Protein AF-I0BT49-F1 (afdb_monomer_lite)

Secondary structure (DSSP, 8-state):
--HHHHHHHHHHHHHHHHHHHHHHHHHHHHHHHHHSHHHHHHHHHHHHHHHHHTT---GGGHHHHHHHHHHHHT-HHHHHHHHHHH-HHHHHHHHHHHH-TT-TTHHHHHHHHHHHHHHHT-S-------

Structure (mmCIF, N/CA/C/O backbone):
data_AF-I0BT49-F1
#
_entry.id   AF-I0BT49-F1
#
loop_
_atom_site.group_PDB
_atom_site.id
_atom_site.type_symbol
_atom_site.label_atom_id
_atom_site.label_alt_id
_atom_site.label_comp_id
_atom_site.label_asym_id
_atom_site.label_entity_id
_atom_site.label_seq_id
_atom_site.pdbx_PDB_ins_code
_atom_site.Cartn_x
_atom_site.Cartn_y
_atom_site.Cartn_z
_atom_site.occupancy
_atom_site.B_iso_or_equiv
_atom_site.auth_seq_id
_atom_site.auth_comp_id
_atom_site.auth_asym_id
_atom_site.auth_atom_id
_atom_site.pdbx_PDB_model_num
ATOM 1 N N . MET A 1 1 ? 44.567 -10.907 -39.007 1.00 53.06 1 MET A N 1
ATOM 2 C CA . MET A 1 1 ? 44.268 -10.505 -37.610 1.00 53.06 1 MET A CA 1
ATOM 3 C C . MET A 1 1 ? 43.058 -9.552 -37.462 1.00 53.06 1 MET A C 1
ATOM 5 O O . MET A 1 1 ? 42.935 -8.910 -36.430 1.00 53.06 1 MET A O 1
ATOM 9 N N . GLY A 1 2 ? 42.136 -9.459 -38.443 1.00 55.41 2 GLY A N 1
ATOM 10 C CA . GLY A 1 2 ? 41.005 -8.502 -38.412 1.00 55.41 2 GLY A CA 1
ATOM 11 C C . GLY A 1 2 ? 39.625 -9.082 -38.057 1.00 55.41 2 GLY A C 1
ATOM 12 O O . GLY A 1 2 ? 38.788 -8.370 -37.518 1.00 55.41 2 GLY A O 1
ATOM 13 N N . LYS A 1 3 ? 39.385 -10.383 -38.287 1.00 54.19 3 LYS A N 1
ATOM 14 C CA . LYS A 1 3 ? 38.062 -11.008 -38.068 1.00 54.19 3 LYS A CA 1
ATOM 15 C C . LYS A 1 3 ? 37.671 -11.130 -36.583 1.00 54.19 3 LYS A C 1
ATOM 17 O O . LYS A 1 3 ? 36.494 -11.038 -36.260 1.00 54.19 3 LYS A O 1
ATOM 22 N N . SER A 1 4 ? 38.650 -11.252 -35.679 1.00 58.84 4 SER A N 1
ATOM 23 C CA . SER A 1 4 ? 38.398 -11.416 -34.235 1.00 58.84 4 SER A CA 1
ATOM 24 C C . SER A 1 4 ? 37.885 -10.139 -33.555 1.00 58.84 4 SER A C 1
ATOM 26 O O . SER A 1 4 ? 37.034 -10.224 -32.678 1.00 58.84 4 SER A O 1
ATOM 28 N N . LYS A 1 5 ? 38.344 -8.949 -33.984 1.00 58.97 5 LYS A N 1
ATOM 29 C CA . LYS A 1 5 ? 37.844 -7.662 -33.458 1.00 58.97 5 LYS A CA 1
ATOM 30 C C . LYS A 1 5 ? 36.409 -7.373 -33.909 1.00 58.97 5 LYS A C 1
ATOM 32 O O . LYS A 1 5 ? 35.633 -6.807 -33.150 1.00 58.97 5 LYS A O 1
ATOM 37 N N . VAL A 1 6 ? 36.053 -7.790 -35.127 1.00 61.59 6 VAL A N 1
ATOM 38 C CA . VAL A 1 6 ? 34.723 -7.553 -35.711 1.00 61.59 6 VAL A CA 1
ATOM 39 C C . VAL A 1 6 ? 33.644 -8.398 -35.029 1.00 61.59 6 VAL A C 1
ATOM 41 O O . VAL A 1 6 ? 32.554 -7.886 -34.795 1.00 61.59 6 VAL A O 1
ATOM 44 N N . ASN A 1 7 ? 33.934 -9.652 -34.668 1.00 62.50 7 ASN A N 1
ATOM 45 C CA . ASN A 1 7 ? 32.984 -10.484 -33.917 1.00 62.50 7 ASN A CA 1
ATOM 46 C C . ASN A 1 7 ? 32.767 -9.939 -32.498 1.00 62.50 7 ASN A C 1
ATOM 48 O O . ASN A 1 7 ? 31.628 -9.713 -32.113 1.00 62.50 7 ASN A O 1
ATOM 52 N N . PHE A 1 8 ? 33.844 -9.566 -31.797 1.00 60.78 8 PHE A N 1
ATOM 53 C CA . PHE A 1 8 ? 33.749 -8.973 -30.458 1.00 60.78 8 PHE A CA 1
ATOM 54 C C . PHE A 1 8 ? 32.938 -7.660 -30.441 1.00 60.78 8 PHE A C 1
ATOM 56 O O . PHE A 1 8 ? 32.146 -7.422 -29.530 1.00 60.78 8 PHE A O 1
ATOM 63 N N . MET A 1 9 ? 33.080 -6.815 -31.475 1.00 63.72 9 MET A N 1
ATOM 64 C CA . MET A 1 9 ? 32.256 -5.607 -31.651 1.00 63.72 9 MET A CA 1
ATOM 65 C C . MET A 1 9 ? 30.773 -5.924 -31.879 1.00 63.72 9 MET A C 1
ATOM 67 O O . MET A 1 9 ? 29.919 -5.223 -31.342 1.00 63.72 9 MET A O 1
ATOM 71 N N . LYS A 1 10 ? 30.457 -6.965 -32.659 1.00 71.88 10 LYS A N 1
ATOM 72 C CA . LYS A 1 10 ? 29.071 -7.390 -32.910 1.00 71.88 10 LYS A CA 1
ATOM 73 C C . LYS A 1 10 ? 28.426 -7.968 -31.653 1.00 71.88 10 LYS A C 1
ATOM 75 O O . LYS A 1 10 ? 27.303 -7.591 -31.337 1.00 71.88 10 LYS A O 1
ATOM 80 N N . ASP A 1 11 ? 29.155 -8.788 -30.902 1.00 78.12 11 ASP A N 1
ATOM 81 C CA . ASP A 1 11 ? 28.682 -9.346 -29.632 1.00 78.12 11 ASP A CA 1
ATOM 82 C C . ASP A 1 11 ? 28.423 -8.231 -28.607 1.00 78.12 11 ASP A C 1
ATOM 84 O O . ASP A 1 11 ? 27.375 -8.199 -27.966 1.00 78.12 11 ASP A O 1
ATOM 88 N N . SER A 1 12 ? 29.320 -7.241 -28.530 1.00 78.00 12 SER A N 1
ATOM 89 C CA . SER A 1 12 ? 29.145 -6.060 -27.669 1.00 78.00 12 SER A CA 1
ATOM 90 C C . SER A 1 12 ? 27.906 -5.240 -28.047 1.00 78.00 12 SER A C 1
ATOM 92 O O . SER A 1 12 ? 27.184 -4.780 -27.168 1.00 78.00 12 SER A O 1
ATOM 94 N N . LEU A 1 13 ? 27.631 -5.075 -29.346 1.00 86.44 13 LEU A N 1
ATOM 95 C CA . LEU A 1 13 ? 26.439 -4.380 -29.847 1.00 86.44 13 LEU A CA 1
ATOM 96 C C . LEU A 1 13 ? 25.144 -5.122 -29.500 1.00 86.44 13 LEU A C 1
ATOM 98 O O . LEU A 1 13 ? 24.162 -4.480 -29.135 1.00 86.44 13 LEU A O 1
ATOM 102 N N . ILE A 1 14 ? 25.143 -6.456 -29.576 1.00 89.62 14 ILE A N 1
ATOM 103 C CA . ILE A 1 14 ? 23.988 -7.285 -29.204 1.00 89.62 14 ILE A CA 1
ATOM 104 C C . ILE A 1 14 ? 23.706 -7.158 -27.705 1.00 89.62 14 ILE A C 1
ATOM 106 O O . ILE A 1 14 ? 22.561 -6.934 -27.315 1.00 89.62 14 ILE A O 1
ATOM 110 N N . TRP A 1 15 ? 24.741 -7.223 -26.864 1.00 90.75 15 TRP A N 1
ATOM 111 C CA . TRP A 1 15 ? 24.593 -7.020 -25.422 1.00 90.75 15 TRP A CA 1
ATOM 112 C C . TRP A 1 15 ? 24.148 -5.601 -25.070 1.00 90.75 15 TRP A C 1
ATOM 114 O O . TRP A 1 15 ? 23.300 -5.429 -24.195 1.00 90.75 15 TRP A O 1
ATOM 124 N N . LEU A 1 16 ? 24.656 -4.588 -25.776 1.00 90.88 16 LEU A N 1
ATOM 125 C CA . LEU A 1 16 ? 24.233 -3.201 -25.594 1.00 90.88 16 LEU A CA 1
ATOM 126 C C . LEU A 1 16 ? 22.759 -3.010 -25.981 1.00 90.88 16 LEU A C 1
ATOM 128 O O . LEU A 1 16 ? 22.000 -2.387 -25.241 1.00 90.88 16 LEU A O 1
ATOM 132 N N . ALA A 1 17 ? 22.335 -3.585 -27.109 1.00 89.06 17 ALA A N 1
ATOM 133 C CA . ALA A 1 17 ? 20.944 -3.560 -27.545 1.00 89.06 17 ALA A CA 1
ATOM 134 C C . ALA A 1 17 ? 20.031 -4.299 -26.554 1.00 89.06 17 ALA A C 1
ATOM 136 O O . ALA A 1 17 ? 18.969 -3.793 -26.200 1.00 89.06 17 ALA A O 1
ATOM 137 N N . PHE A 1 18 ? 20.463 -5.454 -26.043 1.00 93.12 18 PHE A N 1
ATOM 138 C CA . PHE A 1 18 ? 19.728 -6.200 -25.025 1.00 93.12 18 PHE A CA 1
ATOM 139 C C . PHE A 1 18 ? 19.593 -5.406 -23.718 1.00 93.12 18 PHE A C 1
ATOM 141 O O . PHE A 1 18 ? 18.495 -5.290 -23.177 1.00 93.12 18 PHE A O 1
ATOM 148 N N . ALA A 1 19 ? 20.677 -4.785 -23.244 1.00 92.00 19 ALA A N 1
ATOM 149 C CA . ALA A 1 19 ? 20.645 -3.918 -22.069 1.00 92.00 19 ALA A CA 1
ATOM 150 C C . ALA A 1 19 ? 19.693 -2.727 -22.266 1.00 92.00 19 ALA A C 1
ATOM 152 O O . ALA A 1 19 ? 18.921 -2.400 -21.362 1.00 92.00 19 ALA A O 1
ATOM 153 N N . ALA A 1 20 ? 19.689 -2.121 -23.457 1.00 92.44 20 ALA A N 1
ATOM 154 C CA . ALA A 1 20 ? 18.763 -1.048 -23.800 1.00 92.44 20 ALA A CA 1
ATOM 155 C C . ALA A 1 20 ? 17.299 -1.523 -23.773 1.00 92.44 20 ALA A C 1
ATOM 157 O O . ALA A 1 20 ? 16.450 -0.846 -23.194 1.00 92.44 20 ALA A O 1
ATOM 158 N N . VAL A 1 21 ? 16.998 -2.706 -24.319 1.00 94.00 21 VAL A N 1
ATOM 159 C CA . VAL A 1 21 ? 15.650 -3.299 -24.265 1.00 94.00 21 VAL A CA 1
ATOM 160 C C . VAL A 1 21 ? 15.225 -3.569 -22.821 1.00 94.00 21 VAL A C 1
ATOM 162 O O . VAL A 1 21 ? 14.125 -3.181 -22.430 1.00 94.00 21 VAL A O 1
ATOM 165 N N . CYS A 1 22 ? 16.095 -4.158 -22.000 1.00 93.56 22 CYS A N 1
ATOM 166 C CA . CYS A 1 22 ? 15.824 -4.384 -20.579 1.00 93.56 22 CYS A CA 1
ATOM 167 C C . CYS A 1 22 ? 15.533 -3.073 -19.833 1.00 93.56 22 CYS A C 1
ATOM 169 O O . CYS A 1 22 ? 14.593 -3.009 -19.039 1.00 93.56 22 CYS A O 1
ATOM 171 N N . LEU A 1 23 ? 16.291 -2.010 -20.117 1.00 91.81 23 LEU A N 1
ATOM 172 C CA . LEU A 1 23 ? 16.072 -0.693 -19.522 1.00 91.81 23 LEU A CA 1
ATOM 173 C C . LEU A 1 23 ? 14.721 -0.095 -19.942 1.00 91.81 23 LEU A C 1
ATOM 175 O O . LEU A 1 23 ? 13.984 0.413 -19.097 1.00 91.81 23 LEU A O 1
ATOM 179 N N . VAL A 1 24 ? 14.367 -0.188 -21.225 1.00 92.00 24 VAL A N 1
ATOM 180 C CA . VAL A 1 24 ? 13.067 0.276 -21.732 1.00 92.00 24 VAL A CA 1
ATOM 181 C C . VAL A 1 24 ? 11.927 -0.504 -21.081 1.00 92.00 24 VAL A C 1
ATOM 183 O O . VAL A 1 24 ? 10.987 0.109 -20.578 1.00 92.00 24 VAL A O 1
ATOM 186 N N . LEU A 1 25 ? 12.021 -1.834 -21.010 1.00 90.12 25 LEU A N 1
ATOM 187 C CA . LEU A 1 25 ? 11.019 -2.676 -20.351 1.00 90.12 25 LEU A CA 1
ATOM 188 C C . LEU A 1 25 ? 10.866 -2.327 -18.867 1.00 90.12 25 LEU A C 1
ATOM 190 O O . LEU A 1 25 ? 9.742 -2.245 -18.370 1.00 90.12 25 LEU A O 1
ATOM 194 N N . TYR A 1 26 ? 11.969 -2.055 -18.169 1.00 86.94 26 TYR A N 1
ATOM 195 C CA . TYR A 1 26 ? 11.936 -1.595 -16.783 1.00 86.94 26 TYR A CA 1
ATOM 196 C C . TYR A 1 26 ? 11.192 -0.258 -16.638 1.00 86.94 26 TYR A C 1
ATOM 198 O O . TYR A 1 26 ? 10.319 -0.123 -15.776 1.00 86.94 26 TYR A O 1
ATOM 206 N N . ILE A 1 27 ? 11.484 0.718 -17.503 1.00 85.56 27 ILE A N 1
A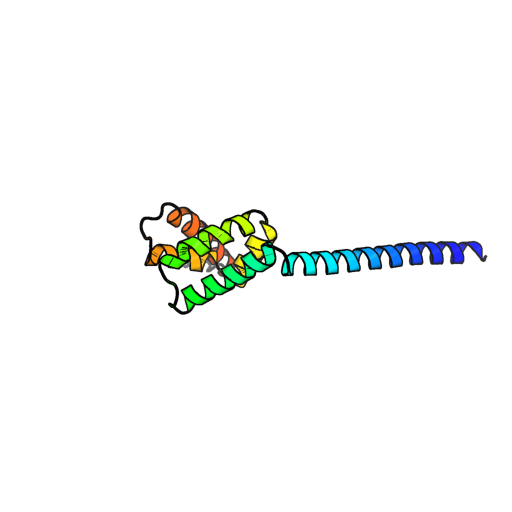TOM 207 C CA . ILE A 1 27 ? 10.826 2.032 -17.488 1.00 85.56 27 ILE A CA 1
ATOM 208 C C . ILE A 1 27 ? 9.331 1.895 -17.803 1.00 85.56 27 ILE A C 1
ATOM 210 O O . ILE A 1 27 ? 8.503 2.445 -17.075 1.00 85.56 27 ILE A O 1
ATOM 214 N N . VAL A 1 28 ? 8.971 1.129 -18.835 1.00 82.69 28 VAL A N 1
ATOM 215 C CA . VAL A 1 28 ? 7.574 0.896 -19.232 1.00 82.69 28 VAL A CA 1
ATOM 216 C C . VAL A 1 28 ? 6.801 0.206 -18.112 1.00 82.69 28 VAL A C 1
ATOM 218 O O . VAL A 1 28 ? 5.723 0.670 -17.747 1.00 82.69 28 VAL A O 1
ATOM 221 N N . ASN A 1 29 ? 7.368 -0.834 -17.496 1.00 80.06 29 ASN A N 1
ATOM 222 C CA . ASN A 1 29 ? 6.763 -1.509 -16.347 1.00 80.06 29 ASN A CA 1
ATOM 223 C C . ASN A 1 29 ? 6.544 -0.533 -15.177 1.00 80.06 29 ASN A C 1
ATOM 225 O O . ASN A 1 29 ? 5.473 -0.510 -14.571 1.00 80.06 29 ASN A O 1
ATOM 229 N N . ARG A 1 30 ? 7.516 0.342 -14.891 1.00 75.88 30 ARG A N 1
ATOM 230 C CA . ARG A 1 30 ? 7.394 1.357 -13.833 1.00 75.88 30 ARG A CA 1
ATOM 231 C C . ARG A 1 30 ? 6.281 2.370 -14.115 1.00 75.88 30 ARG A C 1
ATOM 233 O O . ARG A 1 30 ? 5.553 2.745 -13.195 1.00 75.88 30 ARG A O 1
ATOM 240 N N . ILE A 1 31 ? 6.149 2.821 -15.362 1.00 74.38 31 ILE A N 1
ATOM 241 C CA . ILE A 1 31 ? 5.096 3.757 -15.776 1.00 74.38 31 ILE A CA 1
ATOM 242 C C . ILE A 1 31 ? 3.731 3.073 -15.704 1.00 74.38 31 ILE A C 1
ATOM 244 O O . ILE A 1 31 ? 2.826 3.612 -15.070 1.00 74.38 31 ILE A O 1
ATOM 248 N N . TYR A 1 32 ? 3.607 1.866 -16.262 1.00 71.69 32 TYR A N 1
ATOM 249 C CA . TYR A 1 32 ? 2.367 1.090 -16.269 1.00 71.69 32 TYR A CA 1
ATOM 250 C C . TYR A 1 32 ? 1.858 0.809 -14.850 1.00 71.69 32 TYR A C 1
ATOM 252 O O . TYR A 1 32 ? 0.677 0.988 -14.557 1.00 71.69 32 TYR A O 1
ATOM 260 N N . ARG A 1 33 ? 2.761 0.467 -13.923 1.00 66.88 33 ARG A N 1
ATOM 261 C CA . ARG A 1 33 ? 2.429 0.305 -12.499 1.00 66.88 33 ARG A CA 1
ATOM 262 C C . ARG A 1 33 ? 1.895 1.591 -11.864 1.00 66.88 33 ARG A C 1
ATOM 264 O O . ARG A 1 33 ? 0.981 1.522 -11.050 1.00 66.88 33 ARG A O 1
ATOM 271 N N . ARG A 1 34 ? 2.428 2.765 -12.231 1.00 61.38 34 ARG A N 1
ATOM 272 C CA . ARG A 1 34 ? 1.996 4.064 -11.677 1.00 61.38 34 ARG A CA 1
ATOM 273 C C . ARG A 1 34 ? 0.664 4.557 -12.239 1.00 61.38 34 ARG A C 1
ATOM 275 O O . ARG A 1 34 ? -0.098 5.177 -11.496 1.00 61.38 34 ARG A O 1
ATOM 282 N N . THR A 1 35 ? 0.386 4.329 -13.519 1.00 62.78 35 THR A N 1
ATOM 283 C CA . THR A 1 35 ? -0.846 4.796 -14.179 1.00 62.78 35 THR A CA 1
ATOM 284 C C . THR A 1 35 ? -1.990 3.790 -14.102 1.00 62.78 35 THR A C 1
ATOM 286 O O . THR A 1 35 ? -3.151 4.184 -14.200 1.00 62.78 35 THR A O 1
ATOM 289 N N . GLY A 1 36 ? -1.679 2.513 -13.882 1.00 74.56 36 GLY A N 1
ATOM 290 C CA . GLY A 1 36 ? -2.658 1.448 -13.743 1.00 74.56 36 GLY A CA 1
ATOM 291 C C . GLY A 1 36 ? -3.397 1.434 -12.403 1.00 74.56 36 GLY A C 1
ATOM 292 O O . GLY A 1 36 ? -3.167 2.234 -11.492 1.00 74.56 36 GLY A O 1
ATOM 293 N N . ARG A 1 37 ? -4.280 0.443 -12.284 1.00 79.00 37 ARG A N 1
ATOM 294 C CA . ARG A 1 37 ? -5.130 0.183 -11.116 1.00 79.00 37 ARG A CA 1
ATOM 295 C C . ARG A 1 37 ? -4.331 0.008 -9.814 1.00 79.00 37 ARG A C 1
ATOM 297 O O . ARG A 1 37 ? -4.750 0.507 -8.776 1.00 79.00 37 ARG A O 1
ATOM 304 N N . LEU A 1 38 ? -3.141 -0.594 -9.889 1.00 81.75 38 LEU A N 1
ATOM 305 C CA . LEU A 1 38 ? -2.229 -0.750 -8.750 1.00 81.75 38 LEU A CA 1
ATOM 306 C C . LEU A 1 38 ? -1.705 0.598 -8.232 1.00 81.75 38 LEU A C 1
ATOM 308 O O . LEU A 1 38 ? -1.746 0.862 -7.037 1.00 81.75 38 LEU A O 1
ATOM 312 N N . GLY A 1 39 ? -1.285 1.499 -9.121 1.00 83.38 39 GLY A N 1
ATOM 313 C CA . GLY A 1 39 ? -0.837 2.837 -8.734 1.00 83.38 39 GLY A CA 1
ATOM 314 C C . GLY A 1 39 ? -1.950 3.703 -8.140 1.00 83.38 39 GLY A C 1
ATOM 315 O O . GLY A 1 39 ? -1.661 4.607 -7.356 1.00 83.38 39 GLY A O 1
ATOM 316 N N . GLN A 1 40 ? -3.212 3.446 -8.497 1.00 87.69 40 GLN A N 1
ATOM 317 C CA . GLN A 1 40 ? -4.370 4.063 -7.842 1.00 87.69 40 GLN A CA 1
ATOM 318 C C . GLN A 1 40 ? -4.597 3.465 -6.452 1.00 87.69 40 GLN A C 1
ATOM 320 O O . GLN A 1 40 ? -4.633 4.222 -5.488 1.00 87.69 40 GLN A O 1
ATOM 325 N N . ALA A 1 41 ? -4.634 2.134 -6.329 1.00 88.31 41 ALA A N 1
ATOM 326 C CA . ALA A 1 41 ? -4.771 1.450 -5.042 1.00 88.31 41 ALA A CA 1
ATOM 327 C C . ALA A 1 41 ? -3.688 1.894 -4.043 1.00 88.31 41 ALA A C 1
ATOM 329 O O . ALA A 1 41 ? -3.998 2.277 -2.921 1.00 88.31 41 ALA A O 1
ATOM 330 N N . THR A 1 42 ? -2.426 1.961 -4.472 1.00 88.94 42 THR A N 1
ATOM 331 C CA . THR A 1 42 ? -1.312 2.440 -3.644 1.00 88.94 42 THR A CA 1
ATOM 332 C C . THR A 1 42 ? -1.484 3.893 -3.195 1.00 88.94 42 THR A C 1
ATOM 334 O O . THR A 1 42 ? -1.189 4.229 -2.047 1.00 88.94 42 THR A O 1
ATOM 337 N N . ARG A 1 43 ? -1.957 4.775 -4.086 1.00 90.44 43 ARG A N 1
ATOM 338 C CA . ARG A 1 43 ? -2.205 6.186 -3.756 1.00 90.44 43 ARG A CA 1
ATOM 339 C C . ARG A 1 43 ? -3.350 6.339 -2.762 1.00 90.44 43 ARG A C 1
ATOM 341 O O . ARG A 1 43 ? -3.186 7.052 -1.775 1.00 90.44 43 ARG A O 1
ATOM 348 N N . GLU A 1 44 ? -4.458 5.643 -2.986 1.00 93.06 44 GLU A N 1
ATOM 349 C CA . GLU A 1 44 ? -5.621 5.703 -2.102 1.00 93.06 44 GLU A CA 1
ATOM 350 C C . GLU A 1 44 ? -5.339 5.070 -0.740 1.00 93.06 44 GLU A C 1
ATOM 352 O O . GLU A 1 44 ? -5.659 5.668 0.281 1.00 93.06 44 GLU A O 1
ATOM 357 N N . LEU A 1 45 ? -4.635 3.936 -0.679 1.00 92.69 45 LEU A N 1
ATOM 358 C CA . LEU A 1 45 ? -4.221 3.340 0.595 1.00 92.69 45 LEU A CA 1
ATOM 359 C C . LEU A 1 45 ? -3.273 4.259 1.375 1.00 92.69 45 LEU A C 1
ATOM 361 O O . LEU A 1 45 ? -3.386 4.367 2.597 1.00 92.69 45 LEU A O 1
ATOM 365 N N . ARG A 1 46 ? -2.383 4.990 0.690 1.00 93.88 46 ARG A N 1
ATOM 366 C CA . ARG A 1 46 ? -1.555 6.028 1.323 1.00 93.88 46 ARG A CA 1
ATOM 367 C C . ARG A 1 46 ? -2.403 7.190 1.848 1.00 93.88 46 ARG A C 1
ATOM 369 O O . ARG A 1 46 ? -2.156 7.642 2.964 1.00 93.88 46 ARG A O 1
ATOM 376 N N . ARG A 1 47 ? -3.409 7.638 1.088 1.00 93.88 47 ARG A N 1
ATOM 377 C CA . ARG A 1 47 ? -4.361 8.681 1.507 1.00 93.88 47 ARG A CA 1
ATOM 378 C C . ARG A 1 47 ? -5.155 8.250 2.741 1.00 93.88 47 ARG A C 1
ATOM 380 O O . ARG A 1 47 ? -5.201 8.987 3.719 1.00 93.88 47 ARG A O 1
ATOM 387 N N . LEU A 1 48 ? -5.733 7.051 2.717 1.00 94.00 48 LEU A N 1
ATOM 388 C CA . LEU A 1 48 ? -6.489 6.460 3.823 1.00 94.00 48 LEU A CA 1
ATOM 389 C C . LEU A 1 48 ? -5.629 6.319 5.080 1.00 94.00 48 LEU A C 1
ATOM 391 O O . LEU A 1 48 ? -6.034 6.739 6.159 1.00 94.00 48 LEU A O 1
ATOM 395 N N . THR A 1 49 ? -4.409 5.805 4.927 1.00 93.69 49 THR A N 1
ATOM 396 C CA . THR A 1 49 ? -3.439 5.697 6.025 1.00 93.69 49 THR A CA 1
ATOM 397 C C . THR A 1 49 ? -3.114 7.064 6.629 1.00 93.69 49 THR A C 1
ATOM 399 O O . THR A 1 49 ? -3.059 7.193 7.851 1.00 93.69 49 THR A O 1
ATOM 402 N N . GLY A 1 50 ? -2.925 8.088 5.789 1.00 92.19 50 GLY A N 1
ATOM 403 C CA . GLY A 1 50 ? -2.735 9.471 6.231 1.00 92.19 50 GLY A CA 1
ATOM 404 C C . GLY A 1 50 ? -3.918 9.975 7.055 1.00 92.19 50 GLY A C 1
ATOM 405 O O . GLY A 1 50 ? -3.728 10.388 8.195 1.00 92.19 50 GLY A O 1
ATOM 406 N N . ARG A 1 51 ? -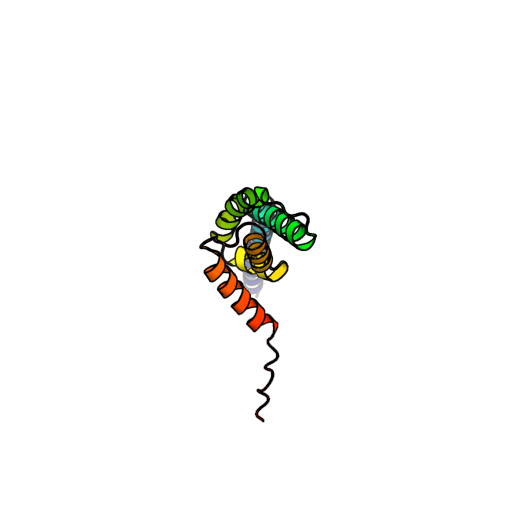5.146 9.816 6.545 1.00 92.88 51 ARG A N 1
ATOM 407 C CA . ARG A 1 51 ? -6.373 10.214 7.258 1.00 92.88 51 ARG A CA 1
ATOM 408 C C . ARG A 1 51 ? -6.511 9.542 8.620 1.00 92.88 51 ARG A C 1
ATOM 410 O O . ARG A 1 51 ? -6.862 10.210 9.586 1.00 92.88 51 ARG A O 1
ATOM 417 N N . VAL A 1 52 ? -6.214 8.244 8.718 1.00 92.56 52 VAL A N 1
ATOM 418 C CA . VAL A 1 52 ? -6.245 7.528 10.005 1.00 92.56 52 VAL A CA 1
ATOM 419 C C . VAL A 1 52 ? -5.233 8.123 10.984 1.00 92.56 52 VAL A C 1
ATOM 421 O O . VAL A 1 52 ? -5.576 8.381 12.133 1.00 92.56 52 VAL A O 1
ATOM 424 N N . ARG A 1 53 ? -4.002 8.390 10.535 1.00 90.62 53 ARG A N 1
ATOM 425 C CA . ARG A 1 53 ? -2.945 8.971 11.381 1.00 90.62 53 ARG A CA 1
ATOM 426 C C . ARG A 1 53 ? -3.243 10.395 11.829 1.00 90.62 53 ARG A C 1
ATOM 428 O O . ARG A 1 53 ? -2.886 10.766 12.940 1.00 90.62 53 ARG A O 1
ATOM 435 N N . GLU A 1 54 ? -3.887 11.173 10.973 1.00 93.00 54 GLU A N 1
ATOM 436 C CA . GLU A 1 54 ? -4.305 12.548 11.254 1.00 93.00 54 GLU A CA 1
ATOM 437 C C . GLU A 1 54 ? -5.611 12.611 12.066 1.00 93.00 54 GLU A C 1
ATOM 439 O O . GLU A 1 54 ? -6.069 13.699 12.404 1.00 93.00 54 GLU A O 1
ATOM 444 N N . GLY A 1 55 ? -6.229 11.463 12.383 1.00 88.88 55 GLY A N 1
ATOM 445 C CA . GLY A 1 55 ? -7.505 11.396 13.103 1.00 88.88 55 GLY A CA 1
ATOM 446 C C . GLY A 1 55 ? -8.711 11.872 12.284 1.00 88.88 55 GLY A C 1
ATOM 447 O O . GLY A 1 55 ? -9.780 12.098 12.839 1.00 88.88 55 GLY A O 1
ATOM 448 N N . GLN A 1 56 ? -8.550 12.022 10.968 1.00 91.00 56 GLN A N 1
ATOM 449 C CA . GLN A 1 56 ? -9.579 12.471 10.023 1.00 91.00 56 GLN A CA 1
ATOM 450 C C . GLN A 1 56 ? -10.322 11.312 9.345 1.00 91.00 56 GLN A C 1
ATOM 452 O O . GLN A 1 56 ? -11.160 11.534 8.469 1.00 91.00 56 GLN A O 1
ATOM 457 N N . ALA A 1 57 ? -9.986 10.068 9.690 1.00 90.75 57 ALA A N 1
ATOM 458 C CA . ALA A 1 57 ? -10.691 8.903 9.178 1.00 90.75 57 ALA A CA 1
ATOM 459 C C . ALA A 1 57 ? -12.120 8.846 9.723 1.00 90.75 57 ALA A C 1
ATOM 461 O O . ALA A 1 57 ? -12.370 9.225 10.865 1.00 90.75 57 ALA A O 1
ATOM 462 N N . SER A 1 58 ? -13.040 8.324 8.921 1.00 90.00 58 SER A N 1
ATOM 463 C CA . SER A 1 58 ? -14.454 8.165 9.263 1.00 90.00 58 SER A CA 1
ATOM 464 C C . SER A 1 58 ? -14.907 6.722 9.062 1.00 90.00 58 SER A C 1
ATOM 466 O O . SER A 1 58 ? -14.332 6.005 8.249 1.00 90.00 58 SER A O 1
ATOM 468 N N . ALA A 1 59 ? -15.979 6.295 9.734 1.00 87.38 59 ALA A N 1
ATOM 469 C CA . ALA A 1 59 ? -16.527 4.944 9.562 1.00 87.38 59 ALA A CA 1
ATOM 470 C C . ALA A 1 59 ? -16.825 4.597 8.082 1.00 87.38 59 ALA A C 1
ATOM 472 O O . ALA A 1 59 ? -16.601 3.470 7.648 1.00 87.38 59 ALA A O 1
ATOM 473 N N . GLY A 1 60 ? -17.230 5.587 7.274 1.00 88.00 60 GLY A N 1
ATOM 474 C CA . GLY A 1 60 ? -17.474 5.416 5.836 1.00 88.00 60 GLY A CA 1
ATOM 475 C C . GLY A 1 60 ? -16.235 5.042 5.013 1.00 88.00 60 GLY A C 1
ATOM 476 O O . GLY A 1 60 ? -16.372 4.499 3.918 1.00 88.00 60 GLY A O 1
ATOM 477 N N . ASP A 1 61 ? -15.030 5.252 5.548 1.00 90.12 61 ASP A N 1
ATOM 478 C CA . ASP A 1 61 ? -13.777 4.918 4.866 1.00 90.12 61 ASP A CA 1
ATOM 479 C C . ASP A 1 61 ? -13.547 3.402 4.770 1.00 90.12 61 ASP A C 1
ATOM 481 O O . ASP A 1 61 ? -12.732 2.966 3.956 1.00 90.12 61 ASP A O 1
ATOM 485 N N . LEU A 1 62 ? -14.283 2.582 5.538 1.00 90.19 62 LEU A N 1
ATOM 486 C CA . LEU A 1 62 ? -14.197 1.120 5.462 1.00 90.19 62 LEU A CA 1
ATOM 487 C C . LEU A 1 62 ? -14.476 0.606 4.041 1.00 90.19 62 LEU A C 1
ATOM 489 O O . LEU A 1 62 ? -13.763 -0.266 3.552 1.00 90.19 62 LEU A O 1
ATOM 493 N N . GLY A 1 63 ? -15.452 1.196 3.344 1.00 90.94 63 GLY A N 1
ATOM 494 C CA . GLY A 1 63 ? -15.760 0.825 1.961 1.00 90.94 63 GLY A CA 1
ATOM 495 C C . GLY A 1 63 ? -14.622 1.148 0.986 1.00 90.94 63 GLY A C 1
ATOM 496 O O . GLY A 1 63 ? -14.433 0.441 -0.003 1.00 90.94 63 GLY A O 1
ATOM 497 N N . GLU A 1 64 ? -13.828 2.188 1.262 1.00 92.06 64 GLU A N 1
ATOM 498 C CA . GLU A 1 64 ? -12.633 2.485 0.471 1.00 92.06 64 GLU A CA 1
ATOM 499 C C . GLU A 1 64 ? -11.503 1.491 0.768 1.00 92.06 64 GLU A C 1
ATOM 501 O O . GLU A 1 64 ? -10.858 1.013 -0.168 1.00 92.06 64 GLU A O 1
ATOM 506 N N . TRP A 1 65 ? -11.287 1.137 2.040 1.00 91.62 65 TRP A N 1
ATOM 507 C CA . TRP A 1 65 ? -10.331 0.095 2.419 1.00 91.62 65 TRP A CA 1
ATOM 508 C C . TRP A 1 65 ? -10.664 -1.233 1.731 1.00 91.62 65 TRP A C 1
ATOM 510 O O . TRP A 1 65 ? -9.823 -1.760 1.005 1.00 91.62 65 TRP A O 1
ATOM 520 N N . ASP A 1 66 ? -11.904 -1.710 1.841 1.00 90.81 66 ASP A N 1
ATOM 521 C CA . ASP A 1 66 ? -12.363 -2.958 1.213 1.00 90.81 66 ASP A CA 1
ATOM 522 C C . ASP A 1 66 ? -12.279 -2.932 -0.318 1.00 90.81 66 ASP A C 1
ATOM 524 O O . ASP A 1 66 ? -12.088 -3.964 -0.963 1.00 90.81 66 ASP A O 1
ATOM 528 N N . ARG A 1 67 ? -12.378 -1.749 -0.931 1.00 90.75 67 ARG A N 1
ATOM 529 C CA . ARG A 1 67 ? -12.232 -1.601 -2.380 1.00 90.75 67 ARG A CA 1
ATOM 530 C C . ARG A 1 67 ? -10.784 -1.732 -2.840 1.00 90.75 67 ARG A C 1
ATOM 532 O O . ARG A 1 67 ? -10.547 -2.283 -3.922 1.00 90.75 67 ARG A O 1
ATOM 539 N N . TRP A 1 68 ? -9.833 -1.166 -2.098 1.00 90.44 68 TRP A N 1
ATOM 540 C CA . TRP A 1 68 ? -8.446 -1.016 -2.551 1.00 90.44 68 TRP A CA 1
ATOM 541 C C . TRP A 1 68 ? -7.494 -2.076 -1.996 1.00 90.44 68 TRP A C 1
ATOM 543 O O . TRP A 1 68 ? -6.576 -2.467 -2.719 1.00 90.44 68 TRP A O 1
ATOM 553 N N . LEU A 1 69 ? -7.723 -2.590 -0.783 1.00 88.69 69 LEU A N 1
ATOM 554 C CA . LEU A 1 69 ? -6.872 -3.612 -0.160 1.00 88.69 69 LEU A CA 1
ATOM 555 C C . LEU A 1 69 ? -6.748 -4.883 -1.029 1.00 88.69 69 LEU A C 1
ATOM 557 O O . LEU A 1 69 ? -5.617 -5.245 -1.364 1.00 88.69 69 LEU A O 1
ATOM 561 N N . PRO A 1 70 ? -7.849 -5.493 -1.527 1.00 88.19 70 PRO A N 1
ATOM 562 C CA . PRO A 1 70 ? -7.769 -6.736 -2.307 1.00 88.19 70 PRO A CA 1
ATOM 563 C C . PRO A 1 70 ? -7.032 -6.566 -3.642 1.00 88.19 70 PRO A C 1
ATOM 565 O O . PRO A 1 70 ? -6.432 -7.495 -4.186 1.00 88.19 70 PRO A O 1
ATOM 568 N N . GLN A 1 71 ? -7.058 -5.345 -4.188 1.00 85.56 71 GLN A N 1
ATOM 569 C CA . GLN A 1 71 ? -6.344 -5.027 -5.423 1.00 85.56 71 GLN A CA 1
ATOM 570 C C . GLN A 1 71 ? -4.833 -5.050 -5.214 1.00 85.56 71 GLN A C 1
ATOM 572 O O . GLN A 1 71 ? -4.107 -5.396 -6.141 1.00 85.56 71 GLN A O 1
ATOM 577 N N . LEU A 1 72 ? -4.365 -4.688 -4.017 1.00 85.06 72 LEU A N 1
ATOM 578 C CA . LEU A 1 72 ? -2.953 -4.737 -3.666 1.00 85.06 72 LEU A CA 1
ATOM 579 C C . LEU A 1 72 ? -2.530 -6.136 -3.194 1.00 85.06 72 LEU A C 1
ATOM 581 O O . LEU A 1 72 ? -1.421 -6.556 -3.503 1.00 85.06 72 LEU A O 1
ATOM 585 N N . GLU A 1 73 ? -3.411 -6.890 -2.529 1.00 82.94 73 GLU A N 1
ATOM 586 C CA . GLU A 1 73 ? -3.160 -8.285 -2.110 1.00 82.94 73 GLU A CA 1
ATOM 587 C C . GLU A 1 73 ? -2.836 -9.220 -3.283 1.00 82.94 73 GLU A C 1
ATOM 589 O O . GLU A 1 73 ? -2.031 -10.139 -3.145 1.00 82.94 73 GLU A O 1
ATOM 594 N N . SER A 1 74 ? -3.386 -8.940 -4.470 1.00 84.06 74 SER A N 1
ATOM 595 C CA . SER A 1 74 ? -3.053 -9.663 -5.709 1.00 84.06 74 SER A CA 1
ATOM 596 C C . SER A 1 74 ? -1.577 -9.511 -6.127 1.00 84.06 74 SER A C 1
ATOM 598 O O . SER A 1 74 ? -1.096 -10.246 -6.989 1.00 84.06 74 SER A O 1
ATOM 600 N N . TYR A 1 75 ? -0.848 -8.563 -5.526 1.00 84.12 75 TYR A N 1
ATOM 601 C CA . TYR A 1 75 ? 0.546 -8.235 -5.817 1.00 84.12 75 TYR A CA 1
ATOM 602 C C . TYR A 1 75 ? 1.375 -8.216 -4.519 1.00 84.12 75 TYR A C 1
ATOM 604 O O . TYR A 1 75 ? 1.698 -7.145 -4.000 1.00 84.12 75 TYR A O 1
ATOM 612 N N . PRO A 1 76 ? 1.781 -9.385 -3.989 1.00 81.81 76 PRO A N 1
ATOM 613 C CA . PRO A 1 76 ? 2.381 -9.496 -2.655 1.00 81.81 76 PRO A CA 1
ATOM 614 C C . PRO A 1 76 ? 3.677 -8.690 -2.479 1.00 81.81 76 PRO A C 1
ATOM 616 O O . PRO A 1 76 ? 3.940 -8.174 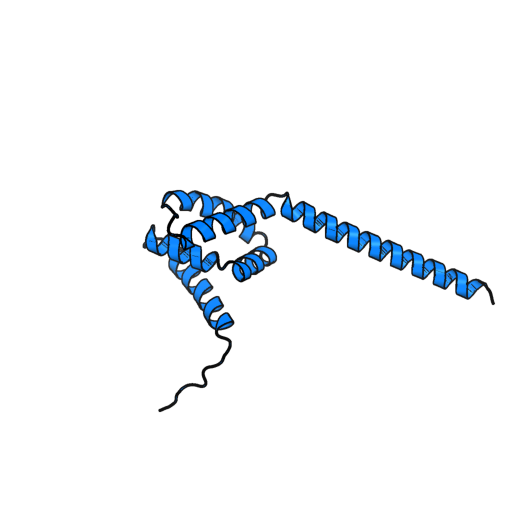-1.396 1.00 81.81 76 PRO A O 1
ATOM 619 N N . SER A 1 77 ? 4.481 -8.524 -3.536 1.00 82.81 77 SER A N 1
ATOM 620 C CA . SER A 1 77 ? 5.683 -7.677 -3.482 1.00 82.81 77 SER A CA 1
ATOM 621 C C . SER A 1 77 ? 5.336 -6.203 -3.251 1.00 82.81 77 SER A C 1
ATOM 623 O O . SER A 1 77 ? 5.950 -5.557 -2.406 1.00 82.81 77 SER A O 1
ATOM 625 N N . ASP A 1 78 ? 4.361 -5.673 -3.992 1.00 84.56 78 ASP A N 1
ATOM 626 C CA . ASP A 1 78 ? 3.924 -4.279 -3.885 1.00 84.56 78 ASP A CA 1
ATOM 627 C C . ASP A 1 78 ? 3.161 -4.043 -2.571 1.00 84.56 78 ASP A C 1
ATOM 629 O O . ASP A 1 78 ? 3.349 -3.010 -1.929 1.00 84.56 78 ASP A O 1
ATOM 633 N N . TYR A 1 79 ? 2.371 -5.027 -2.125 1.00 87.19 79 TYR A N 1
ATOM 634 C CA . TYR A 1 79 ? 1.733 -5.037 -0.807 1.00 87.19 79 TYR A CA 1
ATOM 635 C C . TYR A 1 79 ? 2.765 -4.905 0.313 1.00 87.19 79 TYR A C 1
ATOM 637 O O . TYR A 1 79 ? 2.681 -3.992 1.135 1.00 87.19 79 TYR A O 1
ATOM 645 N N . ASN A 1 80 ? 3.771 -5.784 0.322 1.00 85.12 80 ASN A N 1
ATOM 646 C CA . ASN A 1 80 ? 4.808 -5.793 1.348 1.00 85.12 80 ASN A CA 1
ATOM 647 C C . ASN A 1 80 ? 5.616 -4.499 1.337 1.00 85.12 80 ASN A C 1
ATOM 649 O O . ASN A 1 80 ? 5.845 -3.920 2.397 1.00 85.12 80 ASN A O 1
ATOM 653 N N . GLN A 1 81 ? 6.000 -4.021 0.152 1.00 87.06 81 GLN A N 1
ATOM 654 C CA . GLN A 1 81 ? 6.746 -2.776 0.011 1.00 87.06 81 GLN A CA 1
ATOM 655 C C . GLN A 1 81 ? 5.943 -1.577 0.523 1.00 87.06 81 GLN A C 1
ATOM 657 O O . GLN A 1 81 ? 6.433 -0.818 1.356 1.00 87.06 81 GLN A O 1
ATOM 662 N N . LEU A 1 82 ? 4.682 -1.432 0.107 1.00 88.00 82 LEU A N 1
ATOM 663 C CA . LEU A 1 82 ? 3.845 -0.339 0.592 1.00 88.00 82 LEU A CA 1
ATOM 664 C C . LEU A 1 82 ? 3.612 -0.447 2.103 1.00 88.00 82 LEU A C 1
ATOM 666 O O . LEU A 1 82 ? 3.650 0.558 2.812 1.00 88.00 82 LEU A O 1
ATOM 670 N N . ASN A 1 83 ? 3.395 -1.656 2.621 1.00 88.56 83 ASN A N 1
ATOM 671 C CA . ASN A 1 83 ? 3.193 -1.843 4.049 1.00 88.56 83 ASN A CA 1
ATOM 672 C C . ASN A 1 83 ? 4.459 -1.496 4.834 1.00 88.56 83 ASN A C 1
ATOM 674 O O . ASN A 1 83 ? 4.358 -0.897 5.899 1.00 88.56 83 ASN A O 1
ATOM 678 N N . GLN A 1 84 ? 5.651 -1.810 4.327 1.00 85.88 84 GLN A N 1
ATOM 679 C CA . GLN A 1 84 ? 6.911 -1.367 4.926 1.00 85.88 84 GLN A CA 1
ATOM 680 C C . GLN A 1 84 ? 7.012 0.162 4.944 1.00 85.88 84 GLN A C 1
ATOM 682 O O . GLN A 1 84 ? 7.260 0.725 6.009 1.00 85.88 84 GLN A O 1
ATOM 687 N N . ASP A 1 85 ? 6.719 0.815 3.819 1.00 87.69 85 ASP A N 1
ATOM 688 C CA . ASP A 1 85 ? 6.855 2.265 3.652 1.00 87.69 85 ASP A CA 1
ATOM 689 C C . ASP A 1 85 ? 5.915 3.078 4.551 1.00 87.69 85 ASP A C 1
ATOM 691 O O . ASP A 1 85 ? 6.312 4.099 5.113 1.00 87.69 85 ASP A O 1
ATOM 695 N N . ILE A 1 86 ? 4.642 2.678 4.640 1.00 87.56 86 ILE A N 1
ATOM 696 C CA . ILE A 1 86 ? 3.604 3.493 5.291 1.00 87.56 86 ILE A CA 1
ATOM 697 C C . ILE A 1 86 ? 2.854 2.785 6.408 1.00 87.56 86 ILE A C 1
ATOM 699 O O . ILE A 1 86 ? 2.015 3.421 7.026 1.00 87.56 86 ILE A O 1
ATOM 703 N N . ASP A 1 87 ? 3.143 1.525 6.717 1.00 89.12 87 ASP A N 1
ATOM 704 C CA . ASP A 1 87 ? 2.461 0.760 7.773 1.00 89.12 87 ASP A CA 1
ATOM 705 C C . ASP A 1 87 ? 0.927 0.778 7.679 1.00 89.12 87 ASP A C 1
ATOM 707 O O . ASP A 1 87 ? 0.225 0.944 8.679 1.00 89.12 87 ASP A O 1
ATOM 711 N N . PHE A 1 88 ? 0.389 0.636 6.463 1.00 90.69 88 PHE A N 1
ATOM 712 C CA . PHE A 1 88 ? -1.057 0.715 6.258 1.00 90.69 88 PHE A CA 1
ATOM 713 C C . PHE A 1 88 ? -1.811 -0.416 6.970 1.00 90.69 88 PHE A C 1
ATOM 715 O O . PHE A 1 88 ? -2.952 -0.207 7.357 1.00 90.69 88 PHE A O 1
ATOM 722 N N . THR A 1 89 ? -1.194 -1.586 7.199 1.00 88.81 89 THR A N 1
ATOM 723 C CA . THR A 1 89 ? -1.821 -2.678 7.973 1.00 88.81 89 THR A CA 1
ATOM 724 C C . THR A 1 89 ? -2.032 -2.261 9.430 1.00 88.81 89 THR A C 1
ATOM 726 O O . THR A 1 89 ? -3.103 -2.489 9.993 1.00 88.81 89 THR A O 1
ATOM 729 N N . GLY A 1 90 ? -1.046 -1.590 10.036 1.00 88.38 90 GLY A N 1
ATOM 730 C CA . GLY A 1 90 ? -1.171 -1.035 11.384 1.00 88.38 90 GLY A CA 1
ATOM 731 C C . GLY A 1 90 ? -2.236 0.060 11.453 1.00 88.38 90 GLY A C 1
ATOM 732 O O . GLY A 1 90 ? -3.083 0.040 12.344 1.00 88.38 90 GLY A O 1
ATOM 733 N N . ALA A 1 91 ? -2.253 0.966 10.471 1.00 90.31 91 ALA A N 1
ATOM 734 C CA . ALA A 1 91 ? -3.275 2.008 10.382 1.00 90.31 91 ALA A CA 1
ATOM 735 C C . ALA A 1 91 ? -4.684 1.429 10.179 1.00 90.31 91 ALA A C 1
ATOM 737 O O . ALA A 1 91 ? -5.617 1.844 10.857 1.00 90.31 91 ALA A O 1
ATOM 738 N N . PHE A 1 92 ? -4.844 0.433 9.311 1.00 91.19 92 PHE A N 1
ATOM 739 C CA . PHE A 1 92 ? -6.130 -0.222 9.097 1.00 91.19 92 PHE A CA 1
ATOM 740 C C . PHE A 1 92 ? -6.600 -0.981 10.344 1.00 91.19 92 PHE A C 1
ATOM 742 O O . PHE A 1 92 ? -7.770 -0.903 10.707 1.00 91.19 92 PHE A O 1
ATOM 749 N N . THR A 1 93 ? -5.683 -1.631 11.070 1.00 90.81 93 THR A N 1
ATOM 750 C CA . THR A 1 93 ? -5.990 -2.252 12.370 1.00 90.81 93 THR A CA 1
ATOM 751 C C . THR A 1 93 ? -6.494 -1.209 13.369 1.00 90.81 93 THR A C 1
ATOM 753 O O . THR A 1 93 ? -7.532 -1.415 13.989 1.00 90.81 93 THR A O 1
ATOM 756 N N . ALA A 1 94 ? -5.797 -0.076 13.507 1.00 88.44 94 ALA A N 1
ATOM 757 C CA . ALA A 1 94 ? -6.201 1.005 14.408 1.00 88.44 94 ALA A CA 1
ATOM 758 C C . ALA A 1 94 ? -7.566 1.597 14.016 1.00 88.44 94 ALA A C 1
ATOM 760 O O . ALA A 1 94 ? -8.417 1.824 14.873 1.00 88.44 94 ALA A O 1
ATOM 761 N N . PHE A 1 95 ? -7.800 1.773 12.714 1.00 92.06 95 PHE A N 1
ATOM 762 C CA . PHE A 1 95 ? -9.082 2.204 12.168 1.00 92.06 95 PHE A CA 1
ATOM 763 C C . PHE A 1 95 ? -10.220 1.242 12.536 1.00 92.06 95 PHE A C 1
ATOM 765 O O . PHE A 1 95 ? -11.250 1.676 13.054 1.00 92.06 95 PHE A O 1
ATOM 772 N N . LEU A 1 96 ? -10.029 -0.063 12.319 1.00 90.44 96 LEU A N 1
ATOM 773 C CA . LEU A 1 96 ? -11.020 -1.076 12.678 1.00 90.44 96 LEU A CA 1
ATOM 774 C C . LEU A 1 96 ? -11.243 -1.129 14.191 1.00 90.44 96 LEU A C 1
ATOM 776 O O . LEU A 1 96 ? -12.381 -1.200 14.627 1.00 90.44 96 LEU A O 1
ATOM 780 N N . GLN A 1 97 ? -10.200 -1.020 15.013 1.00 89.25 97 GLN A N 1
ATOM 781 C CA . GLN A 1 97 ? -10.361 -0.980 16.472 1.00 89.25 97 GLN A CA 1
ATOM 782 C C . GLN A 1 97 ? -11.193 0.222 16.934 1.00 89.25 97 GLN A C 1
ATOM 784 O O . GLN A 1 97 ? -11.964 0.101 17.884 1.00 89.25 97 GLN A O 1
ATOM 789 N N . GLN A 1 98 ? -11.051 1.365 16.261 1.00 88.25 98 GLN A N 1
ATOM 790 C CA . GLN A 1 98 ? -11.766 2.590 16.599 1.00 88.25 98 GLN A CA 1
ATOM 791 C C . GLN A 1 98 ? -13.236 2.565 16.155 1.00 88.25 98 GLN A C 1
ATOM 793 O O . GLN A 1 98 ? -14.106 2.969 16.923 1.00 88.25 98 GLN A O 1
ATOM 798 N N . TYR A 1 99 ? -13.519 2.119 14.927 1.00 89.62 99 TYR A N 1
ATOM 799 C CA . TYR A 1 99 ? -14.855 2.231 14.325 1.00 89.62 99 TYR A CA 1
ATOM 800 C C . TYR A 1 99 ? -15.634 0.909 14.261 1.00 89.62 99 TYR A C 1
ATOM 802 O O . TYR A 1 99 ? -16.863 0.928 14.243 1.00 89.62 99 TYR A O 1
ATOM 810 N N . TYR A 1 100 ? -14.942 -0.232 14.254 1.00 88.19 100 TYR A N 1
ATOM 811 C CA . TYR A 1 100 ? -15.507 -1.575 14.075 1.00 88.19 100 TYR A CA 1
ATOM 812 C C . TYR A 1 100 ? -14.838 -2.611 15.005 1.00 88.19 100 TYR A C 1
ATOM 814 O O . TYR A 1 100 ? -14.268 -3.597 14.536 1.00 88.19 100 TYR A O 1
ATOM 822 N N . PRO A 1 101 ? -14.901 -2.440 16.340 1.00 85.31 101 PRO A N 1
ATOM 823 C CA . PRO A 1 101 ? -14.159 -3.278 17.291 1.00 85.31 101 PRO A CA 1
ATOM 824 C C . PRO A 1 101 ? -14.581 -4.758 17.308 1.00 85.31 101 PRO A C 1
ATOM 826 O O . PRO A 1 101 ? -13.885 -5.587 17.888 1.00 85.31 101 PRO A O 1
ATOM 829 N N . GLN A 1 102 ? -15.718 -5.096 16.696 1.00 87.06 102 GLN A N 1
ATOM 830 C CA . GLN A 1 102 ? -16.227 -6.466 16.575 1.00 87.06 102 GLN A CA 1
ATOM 831 C C . GLN A 1 102 ? -15.860 -7.127 15.236 1.00 87.06 102 GLN A C 1
ATOM 833 O O . GLN A 1 102 ? -16.321 -8.233 14.959 1.00 87.06 102 GLN A O 1
ATOM 838 N N . ASP A 1 103 ? -15.071 -6.462 14.386 1.00 85.56 103 ASP A N 1
ATOM 839 C CA . ASP A 1 103 ? -14.725 -6.998 13.073 1.00 85.56 103 ASP A CA 1
ATOM 840 C C . ASP A 1 103 ? -13.879 -8.286 13.206 1.00 85.56 103 ASP A C 1
ATOM 842 O O . ASP A 1 103 ? -12.843 -8.287 13.884 1.00 85.56 103 ASP A O 1
ATOM 846 N N . PRO A 1 104 ? -14.276 -9.396 12.551 1.00 84.12 104 PRO A N 1
ATOM 847 C CA . PRO A 1 104 ? -13.594 -10.685 12.663 1.00 84.12 104 PRO A CA 1
ATOM 848 C C . PRO A 1 104 ? -12.178 -10.695 12.068 1.00 84.12 104 PRO A C 1
ATOM 850 O O . PRO A 1 104 ? -11.432 -11.644 12.298 1.00 84.12 104 PRO A O 1
ATOM 853 N N . ARG A 1 105 ? -11.785 -9.669 11.303 1.00 83.81 105 ARG A N 1
ATOM 854 C CA . ARG A 1 105 ? -10.453 -9.540 10.690 1.00 83.81 105 ARG A CA 1
ATOM 855 C C . ARG A 1 105 ? -9.420 -8.961 11.657 1.00 83.81 105 ARG A C 1
ATOM 857 O O . ARG A 1 105 ? -8.220 -9.114 11.427 1.00 83.81 105 ARG A O 1
ATOM 864 N N . LEU A 1 106 ? -9.861 -8.325 12.746 1.00 81.56 106 LEU A N 1
ATOM 865 C CA . LEU A 1 106 ? -8.988 -7.706 13.747 1.00 81.56 106 LEU A CA 1
ATOM 866 C C . LEU A 1 106 ? -7.908 -8.641 14.316 1.00 81.56 106 LEU A C 1
ATOM 868 O O . LEU A 1 106 ? -6.766 -8.192 14.410 1.00 81.56 106 LEU A O 1
ATOM 872 N N . PRO A 1 107 ? -8.192 -9.912 14.671 1.00 81.06 107 PRO A N 1
ATOM 873 C CA . PRO A 1 107 ? -7.173 -10.814 15.203 1.00 81.06 107 PRO A CA 1
ATOM 874 C C . PRO A 1 107 ? -6.055 -11.083 14.190 1.00 81.06 107 PRO A C 1
ATOM 876 O O . PRO A 1 107 ? -4.880 -10.963 14.531 1.00 81.06 107 PRO A O 1
ATOM 879 N N . ALA A 1 108 ? -6.416 -11.356 12.932 1.00 80.62 108 ALA A N 1
ATOM 880 C CA . ALA A 1 108 ? -5.461 -11.639 11.861 1.00 80.62 108 ALA A CA 1
ATOM 881 C C . ALA A 1 108 ? -4.604 -10.409 11.511 1.00 80.62 108 ALA A C 1
ATOM 883 O O . ALA A 1 108 ? -3.389 -10.510 11.337 1.00 80.62 108 ALA A O 1
ATOM 884 N N . LEU A 1 109 ? -5.217 -9.222 11.460 1.00 80.38 109 LEU A N 1
ATOM 885 C CA . LEU A 1 109 ? -4.507 -7.968 11.193 1.00 80.38 109 LEU A CA 1
ATOM 886 C C . LEU A 1 109 ? -3.598 -7.559 12.361 1.00 80.38 109 LEU A C 1
ATOM 888 O O . LEU A 1 109 ? -2.481 -7.089 12.141 1.00 80.38 109 LEU A O 1
ATOM 892 N N . ALA A 1 110 ? -4.034 -7.790 13.602 1.00 73.56 110 ALA A N 1
ATOM 893 C CA . ALA A 1 110 ? -3.222 -7.548 14.789 1.00 73.56 110 ALA A CA 1
ATOM 894 C C . ALA A 1 110 ? -1.998 -8.474 14.848 1.00 73.56 110 ALA A C 1
ATOM 896 O O . ALA A 1 110 ? -0.918 -8.027 15.233 1.00 73.56 110 ALA A O 1
ATOM 897 N N . GLU A 1 111 ? -2.137 -9.738 14.445 1.00 74.38 111 GLU A N 1
ATOM 898 C CA . GLU A 1 111 ? -1.021 -10.683 14.342 1.00 74.38 111 GLU A CA 1
ATOM 899 C C . GLU A 1 111 ? -0.015 -10.244 13.266 1.00 74.38 111 GLU A C 1
ATOM 901 O O . GLU A 1 111 ? 1.179 -10.112 13.547 1.00 74.38 111 GLU A O 1
ATOM 906 N N . ALA A 1 112 ? -0.496 -9.867 12.077 1.00 72.62 112 ALA A N 1
ATOM 907 C CA . ALA A 1 112 ? 0.346 -9.321 11.011 1.00 72.62 112 ALA A CA 1
ATOM 908 C C . ALA A 1 112 ? 1.084 -8.032 11.432 1.00 72.62 112 ALA A C 1
ATOM 910 O O . ALA A 1 112 ? 2.263 -7.843 11.116 1.00 72.62 112 ALA A O 1
ATOM 911 N N . ALA A 1 113 ? 0.423 -7.152 12.190 1.00 67.88 113 ALA A N 1
ATOM 912 C CA . ALA A 1 113 ? 1.029 -5.931 12.717 1.00 67.88 113 ALA A CA 1
ATOM 913 C C . ALA A 1 113 ? 2.090 -6.209 13.802 1.00 67.88 113 ALA A C 1
ATOM 915 O O . ALA A 1 113 ? 3.101 -5.501 13.870 1.00 67.88 113 ALA A O 1
ATOM 916 N N . ARG A 1 114 ? 1.898 -7.242 14.638 1.00 66.62 114 ARG A N 1
ATOM 917 C CA . ARG A 1 114 ? 2.876 -7.663 15.660 1.00 66.62 114 ARG A CA 1
ATOM 918 C C . ARG A 1 114 ? 4.172 -8.166 15.030 1.00 66.62 114 ARG A C 1
ATOM 920 O O . ARG A 1 114 ? 5.235 -7.674 15.397 1.00 66.62 114 ARG A O 1
ATOM 927 N N . HIS A 1 115 ? 4.088 -9.027 14.015 1.00 61.38 115 HIS A N 1
ATOM 928 C CA . HIS A 1 115 ? 5.271 -9.532 13.307 1.00 61.38 115 HIS A CA 1
ATOM 929 C C . HIS A 1 115 ? 6.141 -8.416 12.707 1.00 61.38 115 HIS A C 1
ATOM 931 O O . HIS A 1 115 ? 7.374 -8.495 12.716 1.00 61.38 115 HIS A O 1
ATOM 937 N N . LYS A 1 116 ? 5.521 -7.331 12.225 1.00 61.78 116 LYS A N 1
ATOM 938 C CA . LYS A 1 116 ? 6.261 -6.167 11.729 1.00 61.78 116 LYS A CA 1
ATOM 939 C C . LYS A 1 116 ? 6.959 -5.401 12.855 1.00 61.78 116 LYS A C 1
ATOM 941 O O . LYS A 1 116 ? 8.116 -5.020 12.689 1.00 61.78 116 LYS A O 1
ATOM 946 N N . LYS A 1 117 ? 6.291 -5.186 13.997 1.00 54.19 117 LYS A N 1
ATOM 947 C CA . LYS A 1 117 ? 6.914 -4.539 15.164 1.00 54.19 117 LYS A CA 1
ATOM 948 C C . LYS A 1 117 ? 8.131 -5.329 15.645 1.00 54.19 117 LYS A C 1
ATOM 950 O O . LYS A 1 117 ? 9.181 -4.721 15.811 1.00 54.19 117 LYS A O 1
ATOM 955 N N . ASP A 1 118 ? 8.042 -6.652 15.738 1.00 51.75 118 ASP A N 1
ATOM 956 C CA . ASP A 1 118 ? 9.176 -7.497 16.150 1.00 51.75 118 ASP A CA 1
ATOM 957 C C . ASP A 1 118 ? 10.367 -7.417 15.176 1.00 51.75 118 ASP A C 1
ATOM 959 O O . ASP A 1 118 ? 11.520 -7.519 15.586 1.00 51.75 118 ASP A O 1
ATOM 963 N N . THR A 1 119 ? 10.109 -7.157 13.890 1.00 51.94 119 THR A N 1
ATOM 964 C CA . THR A 1 119 ? 11.157 -6.971 12.869 1.00 51.94 119 THR A CA 1
ATOM 965 C C . THR A 1 119 ? 11.787 -5.571 12.920 1.00 51.94 119 THR A C 1
ATOM 967 O O . THR A 1 119 ? 12.991 -5.425 12.713 1.00 51.94 119 THR A O 1
ATOM 970 N N . ILE A 1 120 ? 11.001 -4.528 13.217 1.00 47.12 120 ILE A N 1
ATOM 971 C CA . ILE A 1 120 ? 11.504 -3.152 13.399 1.00 47.12 120 ILE A CA 1
ATOM 972 C C . ILE A 1 120 ? 12.323 -3.039 14.697 1.00 47.12 120 ILE A C 1
ATOM 974 O O . ILE A 1 120 ? 13.309 -2.307 14.743 1.00 47.12 120 ILE A O 1
ATOM 978 N N . TRP A 1 121 ? 11.976 -3.816 15.725 1.00 47.41 121 TRP A N 1
ATOM 979 C CA . TRP A 1 121 ? 12.712 -3.930 16.988 1.00 47.41 121 TRP A CA 1
ATOM 980 C C . TRP A 1 121 ? 13.836 -4.984 16.939 1.00 47.41 121 TRP A C 1
ATOM 982 O O . TRP A 1 121 ? 14.142 -5.627 17.937 1.00 47.41 1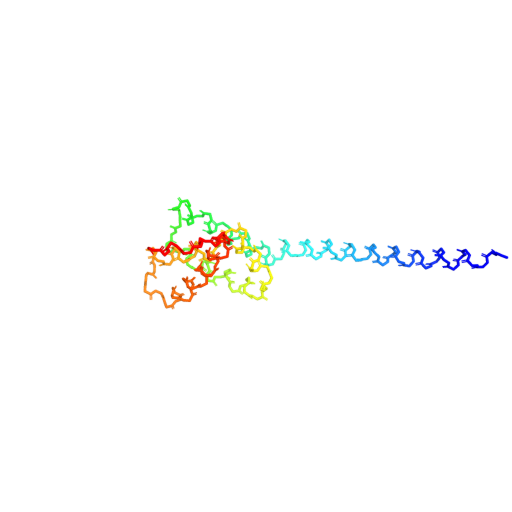21 TRP A O 1
ATOM 992 N N . GLY A 1 122 ? 14.521 -5.121 15.796 1.00 42.84 122 GLY A N 1
ATOM 993 C CA . GLY A 1 122 ? 15.689 -5.995 15.589 1.00 42.84 122 GLY A CA 1
ATOM 994 C C . GLY A 1 122 ? 16.931 -5.690 16.448 1.00 42.84 122 GLY A C 1
ATOM 995 O O . GLY A 1 122 ? 17.999 -6.249 16.200 1.00 42.84 122 GLY A O 1
ATOM 996 N N . ILE A 1 123 ? 16.817 -4.850 17.479 1.00 49.03 123 ILE A N 1
ATOM 997 C CA . ILE A 1 123 ? 17.737 -4.873 18.614 1.00 49.03 123 ILE A CA 1
ATOM 998 C C . ILE A 1 123 ? 17.175 -5.921 19.571 1.00 49.03 123 ILE A C 1
ATOM 1000 O O . ILE A 1 123 ? 16.248 -5.646 20.330 1.00 49.03 123 ILE A O 1
ATOM 1004 N N . LYS A 1 124 ? 17.744 -7.134 19.539 1.00 50.22 124 LYS A N 1
ATOM 1005 C CA . LYS A 1 124 ? 17.604 -8.083 20.649 1.00 50.22 124 LYS A CA 1
ATOM 1006 C C . LYS A 1 124 ? 17.883 -7.304 21.931 1.00 50.22 124 LYS A C 1
ATOM 1008 O O . LYS A 1 124 ? 19.028 -6.929 22.156 1.00 50.22 124 LYS A O 1
ATOM 1013 N N . ILE A 1 125 ? 16.872 -7.066 22.759 1.00 53.81 125 ILE A N 1
ATOM 1014 C CA . ILE A 1 125 ? 17.114 -6.783 24.168 1.00 53.81 125 ILE A CA 1
ATOM 1015 C C . ILE A 1 125 ? 17.549 -8.144 24.718 1.00 53.81 125 ILE A C 1
ATOM 1017 O O . ILE A 1 125 ? 16.708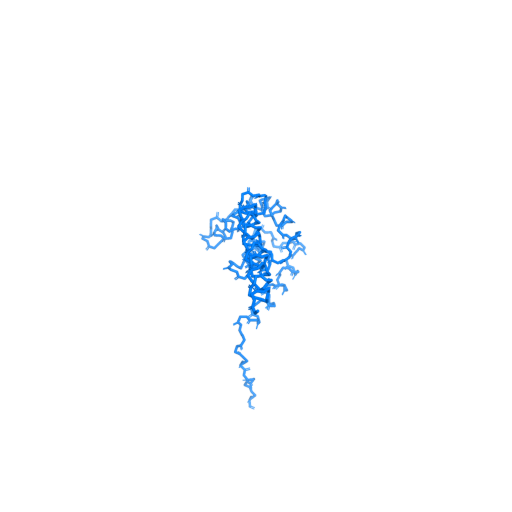 -9.049 24.772 1.00 53.81 125 ILE A O 1
ATOM 1021 N N . PRO A 1 126 ? 18.846 -8.384 25.005 1.00 43.16 126 PRO A N 1
ATOM 1022 C CA . PRO A 1 126 ? 19.212 -9.590 25.722 1.00 43.16 126 PRO A CA 1
ATOM 1023 C C . PRO A 1 126 ? 18.413 -9.545 27.017 1.00 43.16 126 PRO A C 1
ATOM 1025 O O . PRO A 1 126 ? 18.446 -8.542 27.728 1.00 43.16 126 PRO A O 1
ATOM 1028 N N . GLY A 1 127 ? 17.613 -10.590 27.230 1.00 46.75 127 GLY A N 1
ATOM 1029 C CA . GLY A 1 127 ? 16.714 -10.680 28.364 1.00 46.75 127 GLY A CA 1
ATOM 1030 C C . GLY A 1 127 ? 17.437 -10.275 29.637 1.00 46.75 127 GLY A C 1
ATOM 1031 O O . GLY A 1 127 ? 18.461 -10.865 29.985 1.00 46.75 127 GLY A O 1
ATOM 1032 N N . ASP A 1 128 ? 16.879 -9.267 30.295 1.00 46.09 128 ASP A N 1
ATOM 1033 C CA . ASP A 1 128 ? 17.114 -8.989 31.697 1.00 46.09 128 ASP A CA 1
ATOM 1034 C C . ASP A 1 128 ? 16.664 -10.231 32.477 1.00 46.09 128 ASP A C 1
ATOM 1036 O O . ASP A 1 128 ? 15.479 -10.460 32.745 1.00 46.09 128 ASP A O 1
ATOM 1040 N N . LYS A 1 129 ? 17.622 -11.127 32.707 1.00 48.81 129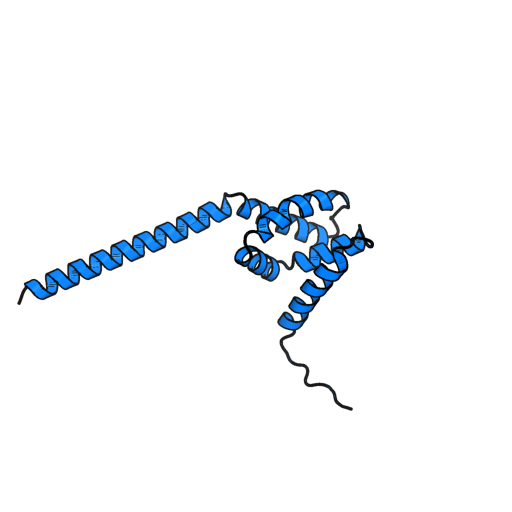 LYS A N 1
ATOM 1041 C CA . LYS A 1 129 ? 17.515 -12.126 33.753 1.00 48.81 129 LYS A CA 1
ATOM 1042 C C . LYS A 1 129 ? 17.974 -11.426 35.023 1.00 48.81 129 LYS A C 1
ATOM 1044 O O . LYS A 1 129 ? 19.146 -11.076 35.126 1.00 48.81 129 LYS A O 1
ATOM 1049 N N . ARG A 1 130 ? 17.002 -11.266 35.921 1.00 46.28 130 ARG A N 1
ATOM 1050 C CA . ARG A 1 130 ? 17.171 -11.109 37.369 1.00 46.28 130 ARG A CA 1
ATOM 1051 C C . ARG A 1 130 ? 18.452 -11.742 37.903 1.00 46.28 130 ARG A C 1
ATOM 1053 O O . ARG A 1 130 ? 18.750 -12.886 37.482 1.00 46.28 130 ARG A O 1
#

Radius of gyration: 23.24 Å; chains: 1; bounding box: 62×25×76 Å

Organism: NCBI:txid997761

Sequence (130 aa):
MGKSKVNFMKDSLIWLAFAAVCLVLYIVNRIYRRTGRLGQATRELRRLTGRVREGQASAGDLGEWDRWLPQLESYPSDYNQLNQDIDFTGAFTAFLQQYYPQDPRLPALAEAARHKKDTIWGIKIPGDKR

pLDDT: mean 79.68, std 14.67, range [42.84, 94.0]

Foldseek 3Di:
DPPVVVVVVVVVVVVVVVVVVVVVVVVVVVVCCCPDLNVVLLVLLLVQLVCLVVVNDDLVCVVVCVVRVVVCVVPVVSVVVSCVVRVSLVSVLSVCVVNPVPDPCNVVSVVVSVVVVVVVVPPPPPDPDD